Protein AF-A0A179UAH1-F1 (afdb_monomer)

Organism: Blastomyces gilchristii (strain SLH14081) (NCBI:txid559298)

Radius of gyration: 17.77 Å; Cα contacts (8 Å, |Δi|>4): 152; chains: 1; bounding box: 43×44×44 Å

Mean predicted aligned error: 11.53 Å

Secondary structure (DSSP, 8-state):
-HHHHHHTS-SSTT-SS--S--HHHHHHHHHHHHHTGGGTT-HHHHHHHHHHTT--HHHHHHHHHHHHTTSS--S---HHHHHHHH---EEEEEETTEEEEEEETTEEESPPTTTTSHHHHHHHHHHHHHHHT--

Foldseek 3Di:
DLLVLQQQPAPPPPDPPRRGDDPVLSVQLVVQCVVPVVCPPPPVSNVVSCVVSNHDVVSSQVSLVVVCVVPDDDPPDTSSVVCVVPPFPWDFDDDPNHGAWIQGPNDIPPHDVCSVPPVVVVVVNVVVVVVVVPD

pLDDT: mean 77.44, std 13.35, range [45.09, 95.12]

Solvent-accessible surface area (backbone atoms only — not comparable to full-atom values): 7800 Å² total; per-residue (Å²): 109,69,54,64,46,43,37,52,33,44,39,61,70,91,42,92,82,33,66,45,29,56,66,75,35,24,51,46,29,41,50,49,47,57,76,46,49,90,54,66,72,43,63,67,60,55,48,53,29,22,56,77,41,70,44,52,53,68,62,45,36,53,54,45,22,61,69,49,51,79,66,83,63,93,82,78,65,53,22,57,60,55,38,65,75,66,68,70,72,66,46,77,43,65,55,94,95,35,82,34,25,29,36,46,82,93,36,78,41,84,48,45,93,62,42,86,38,67,67,53,49,54,52,51,52,51,52,54,53,61,61,65,74,74,118

Structure (mmCIF, N/CA/C/O backbone):
data_AF-A0A179UAH1-F1
#
_entry.id   AF-A0A179UAH1-F1
#
loop_
_atom_site.group_PDB
_atom_site.id
_atom_site.type_symbol
_atom_site.label_atom_id
_atom_site.label_alt_id
_atom_site.label_comp_id
_atom_site.label_asym_id
_atom_site.label_entity_id
_atom_site.label_seq_id
_atom_site.pdbx_PDB_ins_code
_atom_site.Cartn_x
_atom_site.Cartn_y
_atom_site.Cartn_z
_atom_site.occupancy
_atom_site.B_iso_or_equiv
_atom_site.auth_seq_id
_atom_site.auth_comp_id
_atom_site.auth_asym_id
_atom_site.auth_atom_id
_atom_site.pdbx_PDB_model_num
ATOM 1 N N . MET A 1 1 ? 5.652 6.519 2.297 1.00 68.69 1 MET A N 1
ATOM 2 C CA . MET A 1 1 ? 5.151 7.038 3.586 1.00 68.69 1 MET A CA 1
ATOM 3 C C . MET A 1 1 ? 4.092 6.132 4.212 1.00 68.69 1 MET A C 1
ATOM 5 O O . MET A 1 1 ? 4.452 5.429 5.141 1.00 68.69 1 MET A O 1
ATOM 9 N N . PHE A 1 2 ? 2.864 6.010 3.674 1.00 74.94 2 PHE A N 1
ATOM 10 C CA . PHE A 1 2 ? 1.762 5.243 4.308 1.00 74.94 2 PHE A CA 1
ATOM 11 C C . PHE A 1 2 ? 2.106 3.839 4.810 1.00 74.94 2 PHE A C 1
ATOM 13 O O . PHE A 1 2 ? 1.745 3.493 5.929 1.00 74.94 2 PHE A O 1
ATOM 20 N N . MET A 1 3 ? 2.821 3.037 4.016 1.00 80.00 3 MET A N 1
ATOM 21 C CA . MET A 1 3 ? 3.170 1.668 4.415 1.00 80.00 3 MET A CA 1
ATOM 22 C C . MET A 1 3 ? 4.091 1.621 5.647 1.00 80.00 3 MET A C 1
ATOM 24 O O . MET A 1 3 ? 3.924 0.769 6.515 1.00 80.00 3 MET A O 1
ATOM 28 N N . LEU A 1 4 ? 5.041 2.558 5.751 1.00 78.94 4 LEU A N 1
ATOM 29 C CA . LEU A 1 4 ? 5.939 2.669 6.908 1.00 78.94 4 LEU A CA 1
ATOM 30 C C . LEU A 1 4 ? 5.189 3.179 8.139 1.00 78.94 4 LEU A C 1
ATOM 32 O O . LEU A 1 4 ? 5.428 2.701 9.248 1.00 78.94 4 LEU A O 1
ATOM 36 N N . CYS A 1 5 ? 4.254 4.107 7.935 1.00 83.44 5 CYS A N 1
ATOM 37 C CA . CYS A 1 5 ? 3.374 4.602 8.984 1.00 83.44 5 CYS A CA 1
ATOM 38 C C . CYS A 1 5 ? 2.524 3.469 9.559 1.00 83.44 5 CYS A C 1
ATOM 40 O O . CYS A 1 5 ? 2.562 3.231 10.761 1.00 83.44 5 CYS A O 1
ATOM 42 N N . ALA A 1 6 ? 1.855 2.707 8.691 1.00 85.88 6 ALA A N 1
ATOM 43 C CA . ALA A 1 6 ? 1.025 1.569 9.066 1.00 85.88 6 ALA A CA 1
ATOM 44 C C . ALA A 1 6 ? 1.782 0.532 9.909 1.00 85.88 6 ALA A C 1
ATOM 46 O O . ALA A 1 6 ? 1.235 0.023 10.878 1.00 85.88 6 ALA A O 1
ATOM 47 N N . ALA A 1 7 ? 3.052 0.246 9.604 1.00 87.12 7 ALA A N 1
ATOM 48 C CA . ALA A 1 7 ? 3.855 -0.699 10.386 1.00 87.12 7 ALA A CA 1
ATOM 49 C C . ALA A 1 7 ? 4.143 -0.233 11.830 1.00 87.12 7 ALA A C 1
ATOM 51 O O . ALA A 1 7 ? 4.361 -1.064 12.715 1.00 87.12 7 ALA A O 1
ATOM 52 N N . ASN A 1 8 ? 4.130 1.079 12.078 1.00 86.62 8 ASN A N 1
ATOM 53 C CA . ASN A 1 8 ? 4.464 1.687 13.368 1.00 86.62 8 ASN A CA 1
ATOM 54 C C . ASN A 1 8 ? 3.242 2.250 14.107 1.00 86.62 8 ASN A C 1
ATOM 56 O O . ASN A 1 8 ? 3.402 2.938 15.115 1.00 86.62 8 ASN A O 1
ATOM 60 N N . LEU A 1 9 ? 2.026 1.964 13.633 1.00 86.00 9 LEU A N 1
ATOM 61 C CA . LEU A 1 9 ? 0.822 2.317 14.374 1.00 86.00 9 LEU A CA 1
ATOM 62 C C . LEU A 1 9 ? 0.661 1.430 15.613 1.00 86.00 9 LEU A C 1
ATOM 64 O O . LEU A 1 9 ? 1.001 0.238 15.563 1.00 86.00 9 LEU A O 1
ATOM 68 N N . PRO A 1 10 ? 0.120 1.987 16.710 1.00 83.31 10 PRO A N 1
ATOM 69 C CA . PRO A 1 10 ? -0.220 1.203 17.879 1.00 83.31 10 PRO A CA 1
ATOM 70 C C . PRO A 1 10 ? -1.322 0.193 17.562 1.00 83.31 10 PRO A C 1
ATOM 72 O O . PRO A 1 10 ? -2.256 0.485 16.813 1.00 83.31 10 PRO A O 1
ATOM 75 N N . PHE A 1 11 ? -1.209 -1.001 18.140 1.00 79.69 11 PHE A N 1
ATOM 76 C CA . PHE A 1 11 ? -2.137 -2.095 17.873 1.00 79.69 11 PHE A CA 1
ATOM 77 C C . PHE A 1 11 ? -2.501 -2.869 19.150 1.00 79.69 11 PHE A C 1
ATOM 79 O O . PHE A 1 11 ? -1.596 -3.266 19.870 1.00 79.69 11 PHE A O 1
ATOM 86 N N . PRO A 1 12 ? -3.783 -3.157 19.446 1.00 78.50 12 PRO A N 1
ATOM 87 C CA . PRO A 1 12 ? -4.987 -2.720 18.731 1.00 78.50 12 PRO A CA 1
ATOM 88 C C . PRO A 1 12 ? -5.181 -1.190 18.778 1.00 78.50 12 PRO A C 1
ATOM 90 O O . PRO A 1 12 ? -4.545 -0.532 19.603 1.00 78.50 12 PRO A O 1
ATOM 93 N N . PRO A 1 13 ? -6.037 -0.608 17.915 1.00 76.62 13 PRO A N 1
ATOM 94 C CA . PRO A 1 13 ? -6.341 0.824 17.943 1.00 76.62 13 PRO A CA 1
ATOM 95 C C . PRO A 1 13 ? -6.671 1.315 19.362 1.00 76.62 13 PRO A C 1
ATOM 97 O O . PRO A 1 13 ? -7.486 0.715 20.062 1.00 76.62 13 PRO A O 1
ATOM 100 N N . GLY A 1 14 ? -5.997 2.377 19.814 1.00 68.31 14 GLY A N 1
ATOM 101 C CA . GLY A 1 14 ? -6.127 2.910 21.178 1.00 68.31 14 GLY A CA 1
ATOM 102 C C . GLY A 1 14 ? -5.246 2.241 22.245 1.00 68.31 14 GLY A C 1
ATOM 103 O O . GLY A 1 14 ? -5.283 2.653 23.407 1.00 68.31 14 GLY A O 1
ATOM 104 N N . ALA A 1 15 ? -4.430 1.243 21.890 1.00 72.12 15 ALA A N 1
ATOM 105 C CA . ALA A 1 15 ? -3.451 0.664 22.806 1.00 72.12 15 ALA A CA 1
ATOM 106 C C . ALA A 1 15 ? -2.290 1.636 23.082 1.00 72.12 15 ALA A C 1
ATOM 108 O O . ALA A 1 15 ? -1.704 2.204 22.167 1.00 72.12 15 ALA A O 1
ATOM 109 N N . GLN A 1 16 ? -1.922 1.777 24.357 1.00 63.72 16 GLN A N 1
ATOM 110 C CA . GLN A 1 16 ? -0.823 2.647 24.808 1.00 63.72 16 GLN A CA 1
ATOM 111 C C . GLN A 1 16 ? 0.526 1.911 24.934 1.00 63.72 16 GLN A C 1
ATOM 113 O O . GLN A 1 16 ? 1.554 2.536 25.172 1.00 63.72 16 GLN A O 1
ATOM 118 N N . THR A 1 17 ? 0.525 0.575 24.852 1.00 55.19 17 THR A N 1
ATOM 119 C CA . THR A 1 17 ? 1.675 -0.275 25.224 1.00 55.19 17 THR A CA 1
ATOM 120 C C . THR A 1 17 ? 2.245 -1.100 24.072 1.00 55.19 17 THR A C 1
ATOM 122 O O . THR A 1 17 ? 3.387 -1.550 24.150 1.00 55.19 17 THR A O 1
ATOM 125 N N . GLN A 1 18 ? 1.478 -1.304 22.999 1.00 60.59 18 GLN A N 1
ATOM 126 C CA . GLN A 1 18 ? 1.930 -1.985 21.789 1.00 60.59 18 GLN A CA 1
ATOM 127 C C . GLN A 1 18 ? 2.143 -0.946 20.696 1.00 60.59 18 GLN A C 1
ATOM 129 O O . GLN A 1 18 ? 1.187 -0.441 20.121 1.00 60.59 18 GLN A O 1
ATOM 134 N N . ASN A 1 19 ? 3.408 -0.646 20.412 1.00 69.25 19 ASN A N 1
ATOM 135 C CA . ASN A 1 19 ? 3.797 0.445 19.513 1.00 69.25 19 ASN A CA 1
ATOM 136 C C . ASN A 1 19 ? 3.953 0.009 18.049 1.00 69.25 19 ASN A C 1
ATOM 138 O O . ASN A 1 19 ? 4.501 0.763 17.249 1.00 69.25 19 ASN A O 1
ATOM 142 N N . LYS A 1 20 ? 3.580 -1.231 17.702 1.00 82.31 20 LYS A N 1
ATOM 143 C CA . LYS A 1 20 ? 3.761 -1.758 16.347 1.00 82.31 20 LYS A CA 1
ATOM 144 C C . LYS A 1 20 ? 2.592 -2.611 15.907 1.00 82.31 20 LYS A C 1
ATOM 146 O O . LYS A 1 20 ? 2.130 -3.491 16.630 1.00 82.31 20 LYS A O 1
ATOM 151 N N . THR A 1 21 ? 2.198 -2.387 14.665 1.00 88.06 21 THR A N 1
ATOM 152 C CA . THR A 1 21 ? 1.156 -3.149 13.997 1.00 88.06 21 THR A CA 1
ATOM 153 C C . THR A 1 21 ? 1.709 -4.505 13.552 1.00 88.06 21 THR A C 1
ATOM 155 O O . THR A 1 21 ? 2.816 -4.562 13.005 1.00 88.06 21 THR A O 1
ATOM 158 N N . PRO A 1 22 ? 0.965 -5.611 13.749 1.00 90.56 22 PRO A N 1
ATOM 159 C CA . PRO A 1 22 ? 1.363 -6.922 13.255 1.00 90.56 22 PRO A CA 1
ATOM 160 C C . PRO A 1 22 ? 1.661 -6.904 11.753 1.00 90.56 22 PRO A C 1
ATOM 162 O O . PRO A 1 22 ? 0.907 -6.318 10.977 1.00 90.56 22 PRO A O 1
ATOM 165 N N . ILE A 1 23 ? 2.713 -7.619 11.338 1.00 89.06 23 ILE A N 1
ATOM 166 C CA . ILE A 1 23 ? 3.166 -7.677 9.935 1.00 89.06 23 ILE A CA 1
ATOM 167 C C . ILE A 1 23 ? 2.020 -8.042 8.989 1.00 89.06 23 ILE A C 1
ATOM 169 O O . ILE A 1 23 ? 1.884 -7.446 7.929 1.00 89.06 23 ILE A O 1
ATOM 173 N N . VAL A 1 24 ? 1.163 -8.986 9.383 1.00 91.06 24 VAL A N 1
ATOM 174 C CA . VAL A 1 24 ? 0.027 -9.425 8.558 1.00 91.06 24 VAL A CA 1
ATOM 175 C C . VAL A 1 24 ? -0.944 -8.285 8.224 1.00 91.06 24 VAL A C 1
ATOM 177 O O . VAL A 1 24 ? -1.497 -8.270 7.130 1.00 91.06 24 VAL A O 1
ATOM 180 N N . ARG A 1 25 ? -1.117 -7.309 9.124 1.00 91.88 25 ARG A N 1
ATOM 181 C CA . ARG A 1 25 ? -2.020 -6.164 8.928 1.00 91.88 25 ARG A CA 1
ATOM 182 C C . ARG A 1 25 ? -1.346 -5.052 8.136 1.00 91.88 25 ARG A C 1
ATOM 184 O O . ARG A 1 25 ? -1.913 -4.566 7.166 1.00 91.88 25 ARG A O 1
ATOM 191 N N . SER A 1 26 ? -0.112 -4.696 8.491 1.00 91.19 26 SER A N 1
ATOM 192 C CA . SER A 1 26 ? 0.630 -3.647 7.780 1.00 91.19 26 SER A CA 1
ATOM 193 C C . SER A 1 26 ? 0.991 -4.049 6.345 1.00 91.19 26 SER A C 1
ATOM 195 O O . SER A 1 26 ? 0.892 -3.223 5.438 1.00 91.19 26 SER A O 1
ATOM 197 N N . LEU A 1 27 ? 1.340 -5.319 6.109 1.00 92.62 27 LEU A N 1
ATOM 198 C CA . LEU A 1 27 ? 1.581 -5.851 4.765 1.00 92.62 27 LEU A CA 1
ATOM 199 C C . LEU A 1 27 ? 0.280 -6.015 3.972 1.00 92.62 27 LEU A C 1
ATOM 201 O O . LEU A 1 27 ? 0.258 -5.747 2.774 1.00 92.62 27 LEU A O 1
ATOM 205 N N . GLY A 1 28 ? -0.804 -6.427 4.630 1.00 94.38 28 GLY A N 1
ATOM 206 C CA . GLY A 1 28 ? -2.125 -6.483 4.013 1.00 94.38 28 GLY A CA 1
ATOM 207 C C . GLY A 1 28 ? -2.570 -5.115 3.494 1.00 94.38 28 GLY A C 1
ATOM 208 O O . GLY A 1 28 ? -2.865 -4.967 2.310 1.00 94.38 28 GLY A O 1
ATOM 209 N N . PHE A 1 29 ? -2.470 -4.090 4.341 1.00 94.62 29 PHE A N 1
ATOM 210 C CA . PHE A 1 29 ? -2.729 -2.700 3.972 1.00 94.62 29 PHE A CA 1
ATOM 211 C C . PHE A 1 29 ? -1.865 -2.230 2.795 1.00 94.62 29 PHE A C 1
ATOM 213 O O . PHE A 1 29 ? -2.373 -1.654 1.833 1.00 94.62 29 PHE A O 1
ATOM 220 N N . ALA A 1 30 ? -0.559 -2.513 2.841 1.00 92.50 30 ALA A N 1
ATOM 221 C CA . ALA A 1 30 ? 0.356 -2.213 1.746 1.00 92.50 30 ALA A CA 1
ATOM 222 C C . ALA A 1 30 ? -0.099 -2.855 0.427 1.00 92.50 30 ALA A C 1
ATOM 224 O O . ALA A 1 30 ? -0.163 -2.180 -0.600 1.00 92.50 30 ALA A O 1
ATOM 225 N N . ASN A 1 31 ? -0.459 -4.137 0.458 1.00 92.88 31 ASN A N 1
ATOM 226 C CA . ASN A 1 31 ? -0.911 -4.865 -0.722 1.00 92.88 31 ASN A CA 1
ATOM 227 C C . ASN A 1 31 ? -2.251 -4.340 -1.257 1.00 92.88 31 ASN A C 1
ATOM 229 O O . ASN A 1 31 ? -2.399 -4.225 -2.472 1.00 92.88 31 ASN A O 1
ATOM 233 N N . CYS A 1 32 ? -3.187 -3.962 -0.383 1.00 95.12 32 CYS A N 1
ATOM 234 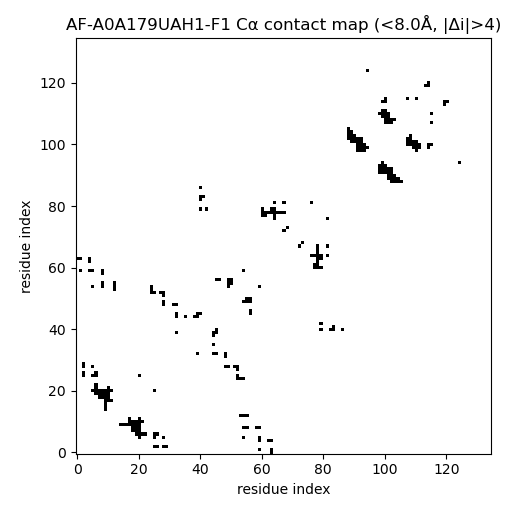C CA . CYS A 1 32 ? -4.452 -3.337 -0.778 1.00 95.12 32 CYS A CA 1
ATOM 235 C C . CYS A 1 32 ? -4.225 -2.023 -1.536 1.00 95.12 32 CYS A C 1
ATOM 237 O O . CYS A 1 32 ? -4.730 -1.844 -2.647 1.00 95.12 32 CYS A O 1
ATOM 239 N N . LEU A 1 33 ? -3.373 -1.139 -1.002 1.00 91.31 33 LEU A N 1
ATOM 240 C CA . LEU A 1 33 ? -3.009 0.104 -1.685 1.00 91.31 33 LEU A CA 1
ATOM 241 C C . LEU A 1 33 ? -2.355 -0.167 -3.045 1.00 91.31 33 LEU A C 1
ATOM 243 O O . LEU A 1 33 ? -2.683 0.481 -4.040 1.00 91.31 33 LEU A O 1
ATOM 247 N N . LEU A 1 34 ? -1.433 -1.131 -3.102 1.00 88.31 34 LEU A N 1
ATOM 248 C CA . LEU A 1 34 ? -0.720 -1.487 -4.328 1.00 88.31 34 LEU A CA 1
ATOM 249 C C . LEU A 1 34 ? -1.645 -2.074 -5.402 1.00 88.31 34 LEU A C 1
ATOM 251 O O . LEU A 1 34 ? -1.416 -1.822 -6.586 1.00 88.31 34 LEU A O 1
ATOM 255 N N . ALA A 1 35 ? -2.709 -2.785 -5.017 1.00 91.25 35 ALA A N 1
ATOM 256 C CA . ALA A 1 35 ? -3.704 -3.306 -5.954 1.00 91.25 35 ALA A CA 1
ATOM 257 C C . ALA A 1 35 ? -4.429 -2.189 -6.729 1.00 91.25 35 ALA A C 1
ATOM 259 O O . ALA A 1 35 ? -4.809 -2.386 -7.881 1.00 91.25 35 ALA A O 1
ATOM 260 N N . SER A 1 36 ? -4.562 -1.002 -6.128 1.00 89.56 36 SER A N 1
ATOM 261 C CA . SER A 1 36 ? -5.132 0.200 -6.752 1.00 89.56 36 SER A CA 1
ATOM 262 C C . SER A 1 36 ? -4.126 1.354 -6.796 1.00 89.56 36 SER A C 1
ATOM 264 O O . SER A 1 36 ? -4.478 2.512 -6.577 1.00 89.56 36 SER A O 1
ATOM 266 N N . TYR A 1 37 ? -2.857 1.061 -7.102 1.00 83.50 37 TYR A N 1
ATOM 267 C CA . TYR A 1 37 ? -1.759 2.038 -7.059 1.00 83.50 37 TYR A CA 1
ATOM 268 C C . TYR A 1 37 ? -2.048 3.344 -7.820 1.00 83.50 37 TYR A C 1
ATOM 270 O O . TYR A 1 37 ? -1.645 4.427 -7.395 1.00 83.50 37 TYR A O 1
ATOM 278 N N . ASN A 1 38 ? -2.777 3.263 -8.938 1.00 82.62 38 ASN A N 1
ATOM 279 C CA . ASN A 1 38 ? -3.138 4.419 -9.758 1.00 82.62 38 ASN A CA 1
ATOM 280 C C . ASN A 1 38 ? -4.100 5.397 -9.069 1.00 82.62 38 ASN A C 1
ATOM 282 O O . ASN A 1 38 ? -4.199 6.535 -9.527 1.00 82.62 38 ASN A O 1
ATOM 286 N N . LYS A 1 39 ? -4.765 4.967 -7.998 1.00 84.31 39 LYS A N 1
ATOM 287 C CA . LYS A 1 39 ? -5.665 5.773 -7.178 1.00 84.31 39 LYS A CA 1
ATOM 288 C C . LYS A 1 39 ? -4.981 6.353 -5.944 1.00 84.31 39 LYS A C 1
ATOM 290 O O . LYS A 1 39 ? -5.547 7.206 -5.291 1.00 84.31 39 LYS A O 1
ATOM 295 N N . ILE A 1 40 ? -3.750 5.967 -5.603 1.00 84.06 40 ILE A N 1
ATOM 296 C CA . ILE A 1 40 ? -3.026 6.609 -4.490 1.00 84.06 40 ILE A CA 1
ATOM 297 C C . ILE A 1 40 ? -2.688 8.065 -4.883 1.00 84.06 40 ILE A C 1
ATOM 299 O O . ILE A 1 40 ? -2.115 8.241 -5.969 1.00 84.06 40 ILE A O 1
ATOM 303 N N . PRO A 1 41 ? -2.953 9.089 -4.038 1.00 79.50 41 PRO A N 1
ATOM 304 C CA . PRO A 1 41 ? -3.367 9.030 -2.629 1.00 79.50 41 PRO A CA 1
ATOM 305 C C . PRO A 1 41 ? -4.841 9.430 -2.381 1.00 79.50 41 PRO A C 1
ATOM 307 O O . PRO A 1 41 ? -5.124 10.199 -1.465 1.00 79.50 41 PRO A O 1
ATOM 310 N N . GLU A 1 42 ? -5.787 8.945 -3.188 1.00 87.62 42 GLU A N 1
ATOM 311 C CA . GLU A 1 42 ? -7.226 9.125 -2.955 1.00 87.62 42 GLU A CA 1
ATOM 312 C C . GLU A 1 42 ? -7.592 8.683 -1.535 1.00 87.62 42 GLU A C 1
ATOM 314 O O . GLU A 1 42 ? -7.264 7.579 -1.093 1.00 87.62 42 GLU A O 1
ATOM 319 N N . ARG A 1 43 ? -8.283 9.571 -0.818 1.00 87.62 43 ARG A N 1
ATOM 320 C CA . ARG A 1 43 ? -8.649 9.371 0.584 1.00 87.62 43 ARG A CA 1
ATOM 321 C C . ARG A 1 43 ? -9.485 8.110 0.788 1.00 87.62 43 ARG A C 1
ATOM 323 O O . ARG A 1 43 ? -9.185 7.344 1.695 1.00 87.62 43 ARG A O 1
ATOM 330 N N . GLU A 1 44 ? -10.478 7.903 -0.073 1.00 91.19 44 GLU A N 1
ATOM 331 C CA . GLU A 1 44 ? -11.393 6.756 -0.033 1.00 91.19 44 GLU A CA 1
ATOM 332 C C . GLU A 1 44 ? -10.622 5.430 -0.085 1.00 91.19 44 GLU A C 1
ATOM 334 O O . GLU A 1 44 ? -10.820 4.576 0.770 1.00 91.19 44 GLU A O 1
ATOM 339 N N . LEU A 1 45 ? -9.642 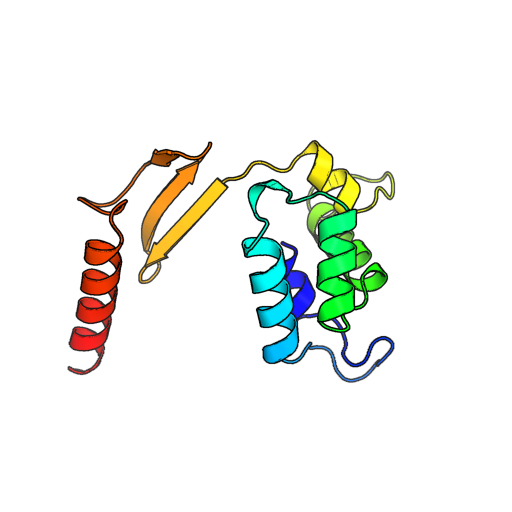5.300 -0.992 1.00 92.12 45 LEU A N 1
ATOM 340 C CA . LEU A 1 45 ? -8.792 4.106 -1.070 1.00 92.12 45 LEU A CA 1
ATOM 341 C C . LEU A 1 45 ? -8.021 3.858 0.237 1.00 92.12 45 LEU A C 1
ATOM 343 O O . LEU A 1 45 ? -7.884 2.719 0.680 1.00 92.12 45 LEU A O 1
ATOM 347 N N . ILE A 1 46 ? -7.463 4.913 0.831 1.00 90.88 46 ILE A N 1
ATOM 348 C CA . ILE A 1 46 ? -6.647 4.792 2.043 1.00 90.88 46 ILE A CA 1
ATOM 349 C C . ILE A 1 46 ? -7.526 4.439 3.246 1.00 90.88 46 ILE A C 1
ATOM 351 O O . ILE A 1 46 ? -7.112 3.614 4.061 1.00 90.88 46 ILE A O 1
ATOM 355 N N . GLU A 1 47 ? -8.719 5.025 3.357 1.00 92.25 47 GLU A N 1
ATOM 356 C CA . GLU A 1 47 ? -9.705 4.691 4.390 1.00 92.25 47 GLU A CA 1
ATOM 357 C C . GLU A 1 47 ? -10.172 3.235 4.256 1.00 92.25 47 GLU A C 1
ATOM 359 O O . GLU A 1 47 ? -10.056 2.485 5.225 1.00 92.25 47 GLU A O 1
ATOM 364 N N . ASP A 1 48 ? -10.582 2.804 3.060 1.00 95.00 48 ASP A N 1
ATOM 365 C CA . ASP A 1 48 ? -11.045 1.436 2.795 1.00 95.00 48 ASP A CA 1
ATOM 366 C C . ASP A 1 48 ? -9.967 0.392 3.117 1.00 95.00 48 ASP A C 1
ATOM 368 O O . ASP A 1 48 ? -10.212 -0.544 3.880 1.00 95.00 48 ASP A O 1
ATOM 372 N N . CYS A 1 49 ? -8.740 0.585 2.618 1.00 94.94 49 CYS A N 1
ATOM 373 C CA . CYS A 1 49 ? -7.631 -0.322 2.919 1.00 94.94 49 CYS A CA 1
ATOM 374 C C . CYS A 1 49 ? -7.263 -0.308 4.411 1.00 94.94 49 CYS A C 1
ATOM 376 O O . CYS A 1 49 ? -6.832 -1.327 4.950 1.00 94.94 49 CYS A O 1
ATOM 378 N N . SER A 1 50 ? -7.389 0.832 5.098 1.00 93.06 50 SER A N 1
ATOM 379 C CA . SER A 1 50 ? -7.127 0.900 6.543 1.00 93.06 50 SER A CA 1
ATOM 380 C C . SER A 1 50 ? -8.168 0.097 7.317 1.00 93.06 50 SER A C 1
ATOM 382 O O . SER A 1 50 ? -7.802 -0.686 8.191 1.00 93.06 50 SER A O 1
ATOM 384 N N . LEU A 1 51 ? -9.448 0.243 6.964 1.00 94.19 51 LEU A N 1
ATOM 385 C CA . LEU A 1 51 ? -10.556 -0.492 7.570 1.00 94.19 51 LEU A CA 1
ATOM 386 C C . LEU A 1 51 ? -10.431 -2.003 7.351 1.00 94.19 51 LEU A C 1
ATOM 388 O O . LEU A 1 51 ? -10.605 -2.761 8.300 1.00 94.19 51 LEU A O 1
ATOM 392 N N . GLU A 1 52 ? -10.074 -2.443 6.141 1.00 95.06 52 GLU A N 1
ATOM 393 C CA . GLU A 1 52 ? -9.905 -3.867 5.810 1.00 95.06 52 GLU A CA 1
ATOM 394 C C . GLU A 1 52 ? -8.881 -4.571 6.718 1.00 95.06 52 GLU A C 1
ATOM 396 O O . GLU A 1 52 ? -9.058 -5.734 7.083 1.00 95.06 52 GLU A O 1
ATOM 401 N N . PHE A 1 53 ? -7.829 -3.856 7.126 1.00 93.62 53 PHE A N 1
ATOM 402 C CA . PHE A 1 53 ? -6.750 -4.391 7.960 1.00 93.62 53 PHE A CA 1
ATOM 403 C C . PHE A 1 53 ? -6.752 -3.847 9.393 1.00 93.62 53 PHE A C 1
ATOM 405 O O . PHE A 1 53 ? -5.741 -3.979 10.092 1.00 93.62 53 PHE A O 1
ATOM 412 N N . ASP A 1 54 ? -7.887 -3.294 9.849 1.00 91.56 54 ASP A N 1
ATOM 413 C CA . ASP A 1 54 ? -8.106 -2.749 11.199 1.00 91.56 54 ASP A CA 1
ATOM 414 C C . ASP A 1 54 ? -7.006 -1.756 11.638 1.00 91.56 54 ASP A C 1
ATOM 416 O O . ASP A 1 54 ? -6.501 -1.791 12.770 1.00 91.56 54 ASP A O 1
ATOM 420 N N . LEU A 1 55 ? -6.580 -0.894 10.720 1.00 90.56 55 LEU A N 1
ATOM 421 C CA . LEU A 1 55 ? -5.670 0.204 11.007 1.00 90.56 55 LEU A CA 1
ATOM 422 C C . LEU A 1 55 ? -6.466 1.449 11.389 1.00 90.56 55 LEU A C 1
ATOM 424 O O . LEU A 1 55 ? -7.469 1.790 10.764 1.00 90.56 55 LEU A O 1
ATOM 428 N N . ASP A 1 56 ? -5.984 2.167 12.401 1.00 89.88 56 ASP A N 1
ATOM 429 C CA . ASP A 1 56 ? -6.555 3.454 12.782 1.00 89.88 56 ASP A CA 1
ATOM 430 C C . ASP A 1 56 ? -6.169 4.513 11.743 1.00 89.88 56 ASP A C 1
ATOM 432 O O . ASP A 1 56 ? -5.047 5.027 11.729 1.00 89.88 56 ASP A O 1
ATOM 436 N N . PHE A 1 57 ? -7.113 4.836 10.860 1.00 88.44 57 PHE A N 1
ATOM 437 C CA . PHE A 1 57 ? -6.934 5.852 9.830 1.00 88.44 57 PHE A CA 1
ATOM 438 C C . PHE A 1 57 ? -6.635 7.244 10.411 1.00 88.44 57 PHE A C 1
ATOM 440 O O . PHE A 1 57 ? -5.855 8.004 9.835 1.00 88.44 57 PHE A O 1
ATOM 447 N N . GLY A 1 58 ? -7.209 7.586 11.568 1.00 85.31 58 GLY A N 1
ATOM 448 C CA . GLY A 1 58 ? -6.937 8.852 12.244 1.00 85.31 58 GLY A CA 1
ATOM 449 C C . GLY A 1 58 ? -5.485 8.927 12.709 1.00 85.31 58 GLY A C 1
ATOM 450 O O . GLY A 1 58 ? -4.786 9.898 12.413 1.00 85.31 58 GLY A O 1
ATOM 451 N N . ALA A 1 59 ? -5.001 7.870 13.363 1.00 85.38 59 ALA A N 1
ATOM 452 C CA . ALA A 1 59 ? -3.605 7.756 13.775 1.00 85.38 59 ALA A CA 1
ATOM 453 C C . ALA A 1 59 ? -2.650 7.722 12.570 1.00 85.38 59 ALA A C 1
ATOM 455 O O . ALA A 1 59 ? -1.596 8.361 12.606 1.00 85.38 59 ALA A O 1
ATOM 456 N N . LEU A 1 60 ? -3.037 7.044 11.483 1.00 85.50 60 LEU A N 1
ATOM 457 C CA . LEU A 1 60 ? -2.297 7.029 10.222 1.00 85.50 60 LEU A CA 1
ATOM 458 C C . LEU A 1 60 ? -2.158 8.442 9.650 1.00 85.50 60 LEU A C 1
ATOM 460 O O . LEU A 1 60 ? -1.049 8.867 9.338 1.00 85.50 60 LEU A O 1
ATOM 464 N N . ASN A 1 61 ? -3.262 9.181 9.548 1.00 82.31 61 ASN A N 1
ATOM 465 C CA . ASN A 1 61 ? -3.280 10.538 9.016 1.00 82.31 61 ASN A CA 1
ATOM 466 C C . ASN A 1 61 ? -2.420 11.499 9.853 1.00 82.31 61 ASN A C 1
ATOM 468 O O . ASN A 1 61 ? -1.644 12.268 9.293 1.00 82.31 61 ASN A O 1
ATOM 472 N N . VAL A 1 62 ? -2.496 11.412 11.185 1.00 80.94 62 VAL A N 1
ATOM 473 C CA . VAL A 1 62 ? -1.666 12.223 12.094 1.00 80.94 62 VAL A CA 1
ATOM 474 C C . VAL A 1 62 ? -0.186 11.879 11.958 1.00 80.94 62 VAL A C 1
ATOM 476 O O . VAL A 1 62 ? 0.661 12.768 11.925 1.00 80.94 62 VAL A O 1
ATOM 479 N N . TYR A 1 63 ? 0.152 10.594 11.890 1.00 78.06 63 TYR A N 1
ATOM 480 C CA . TYR A 1 63 ? 1.543 10.174 11.771 1.00 78.06 63 TYR A CA 1
ATOM 481 C C . TYR A 1 63 ? 2.137 10.570 10.412 1.00 78.06 63 TYR A C 1
ATOM 483 O O . TYR A 1 63 ? 3.298 10.957 10.334 1.00 78.06 63 TYR A O 1
ATOM 491 N N . VAL A 1 64 ? 1.327 10.537 9.352 1.00 75.56 64 VAL A N 1
ATOM 492 C CA . VAL A 1 64 ? 1.705 11.050 8.033 1.00 75.56 64 VAL A CA 1
ATOM 493 C C . VAL A 1 64 ? 1.899 12.569 8.060 1.00 75.56 64 VAL A C 1
ATOM 495 O O . VAL A 1 64 ? 2.890 13.011 7.498 1.00 75.56 64 VAL A O 1
ATOM 498 N N . SER A 1 65 ? 1.039 13.349 8.737 1.00 69.69 65 SER A N 1
ATOM 499 C CA . SER A 1 65 ? 1.251 14.801 8.935 1.00 69.69 65 SER A CA 1
ATOM 500 C C . SER A 1 65 ? 2.622 15.078 9.545 1.00 69.69 65 SER A C 1
ATOM 502 O O . SER A 1 65 ? 3.418 15.793 8.957 1.00 69.69 65 SER A O 1
ATOM 504 N N . ARG A 1 66 ? 2.955 14.401 10.653 1.00 65.25 66 ARG A N 1
ATOM 505 C CA . ARG A 1 66 ? 4.225 14.613 11.368 1.00 65.25 66 ARG A CA 1
ATOM 506 C C . ARG A 1 66 ? 5.473 14.311 10.540 1.00 65.25 66 ARG A C 1
ATOM 508 O O . ARG A 1 66 ? 6.515 14.877 10.824 1.00 65.25 66 ARG A O 1
ATOM 515 N N . GLN A 1 67 ? 5.388 13.396 9.572 1.00 59.06 67 GLN A N 1
ATOM 516 C CA . GLN A 1 67 ? 6.505 13.125 8.659 1.00 59.06 67 GLN A CA 1
ATOM 517 C C . GLN A 1 67 ? 6.655 14.186 7.567 1.00 59.06 67 GLN A C 1
ATOM 519 O O . GLN A 1 67 ? 7.728 14.286 6.988 1.00 59.06 67 GLN A O 1
ATOM 524 N N . VAL A 1 68 ? 5.595 14.937 7.255 1.00 56.03 68 VAL A N 1
ATOM 525 C CA . VAL A 1 68 ? 5.660 16.064 6.313 1.00 56.03 68 VAL A CA 1
ATOM 526 C C . VAL A 1 68 ? 6.117 17.334 7.031 1.00 56.03 68 VAL A C 1
ATOM 528 O O . VAL A 1 68 ? 6.904 18.083 6.473 1.00 56.03 68 VAL A O 1
ATOM 531 N N . ASP A 1 69 ? 5.703 17.529 8.286 1.00 52.81 69 ASP A N 1
ATOM 532 C CA . ASP A 1 69 ? 6.017 18.720 9.089 1.00 52.81 69 ASP A CA 1
ATOM 533 C C . ASP A 1 69 ? 7.509 18.838 9.492 1.00 52.81 69 ASP A C 1
ATOM 535 O O . ASP A 1 69 ? 7.913 19.856 10.055 1.00 52.81 69 ASP A O 1
ATOM 539 N N . GLU A 1 70 ? 8.349 17.826 9.223 1.00 50.34 70 GLU A N 1
ATOM 540 C CA . GLU A 1 70 ? 9.816 17.969 9.319 1.00 50.34 70 GLU A CA 1
ATOM 541 C C . GLU A 1 70 ? 10.384 18.873 8.200 1.00 50.34 70 GLU A C 1
ATOM 543 O O . GLU A 1 70 ? 11.473 19.421 8.369 1.00 50.34 70 GLU A O 1
ATOM 548 N N . ASP A 1 71 ? 9.612 19.114 7.132 1.00 47.50 71 ASP A N 1
ATOM 549 C CA . ASP A 1 71 ? 9.867 20.092 6.070 1.00 47.50 71 ASP A CA 1
ATOM 550 C C . ASP A 1 71 ? 8.786 21.212 6.090 1.00 47.50 71 ASP A C 1
ATOM 552 O O . ASP A 1 71 ? 7.940 21.307 5.208 1.00 47.50 71 ASP A O 1
ATOM 556 N N . ASP A 1 72 ? 8.821 22.073 7.115 1.00 45.53 72 ASP A N 1
ATOM 557 C CA . ASP A 1 72 ? 8.371 23.486 7.083 1.00 45.53 72 ASP A CA 1
ATOM 558 C C . ASP A 1 72 ? 6.918 23.797 6.601 1.00 45.53 72 ASP A C 1
ATOM 560 O O . ASP A 1 72 ? 6.725 24.549 5.642 1.00 45.53 72 ASP A O 1
ATOM 564 N N . ASP A 1 73 ? 5.865 23.316 7.291 1.00 46.78 73 ASP A N 1
ATOM 565 C CA . ASP A 1 73 ? 4.495 23.858 7.107 1.00 46.78 73 ASP A CA 1
ATOM 566 C C . ASP A 1 73 ? 3.706 24.034 8.438 1.00 46.78 73 ASP A C 1
ATOM 568 O O . ASP A 1 73 ? 3.354 23.053 9.096 1.00 46.78 73 ASP A O 1
ATOM 572 N N . PRO A 1 74 ? 3.424 25.275 8.894 1.00 48.62 74 PRO A N 1
ATOM 573 C CA . PRO A 1 74 ? 2.792 25.559 10.191 1.00 48.62 74 PRO A CA 1
ATOM 574 C C . PRO A 1 74 ? 1.248 25.498 10.222 1.00 48.62 74 PRO A C 1
ATOM 576 O O . PRO A 1 74 ? 0.666 25.714 11.288 1.00 48.62 74 PRO A O 1
ATOM 579 N N . ASP A 1 75 ? 0.560 25.210 9.110 1.00 53.25 75 ASP A N 1
ATOM 580 C CA . ASP A 1 75 ? -0.901 25.411 8.990 1.00 53.25 75 ASP A CA 1
ATOM 581 C C . ASP A 1 75 ? -1.793 24.232 9.449 1.00 53.25 75 ASP A C 1
ATOM 583 O O . ASP A 1 75 ? -3.018 24.268 9.302 1.00 53.25 75 ASP A O 1
ATOM 587 N N . GLY A 1 76 ? -1.230 23.181 10.058 1.00 54.19 76 GLY A N 1
ATOM 588 C CA . GLY A 1 76 ? -2.024 22.073 10.622 1.00 54.19 76 GLY A CA 1
ATOM 589 C C . GLY A 1 76 ? -2.806 21.274 9.570 1.00 54.19 76 GLY A C 1
ATOM 590 O O . GLY A 1 76 ? -3.837 20.660 9.868 1.00 54.19 76 GLY A O 1
ATOM 591 N N . VAL A 1 77 ? -2.331 21.295 8.325 1.00 57.72 77 VAL A N 1
ATOM 592 C CA . VAL A 1 77 ? -2.931 20.588 7.197 1.00 57.72 77 VAL A CA 1
ATOM 593 C C . VAL A 1 77 ? -2.770 19.074 7.401 1.00 57.72 77 VAL A C 1
ATOM 595 O O . VAL A 1 77 ? -1.732 18.566 7.820 1.00 57.72 77 VAL A O 1
ATOM 598 N N . SER A 1 78 ? -3.830 18.311 7.127 1.00 65.88 78 SER A N 1
ATOM 599 C CA . SER A 1 78 ? -3.786 16.844 7.196 1.00 65.88 78 SER A CA 1
ATOM 600 C C . SER A 1 78 ? -2.709 16.292 6.251 1.00 65.88 78 SER A C 1
ATOM 602 O O . SER A 1 78 ? -2.624 16.699 5.095 1.00 65.88 78 SER A O 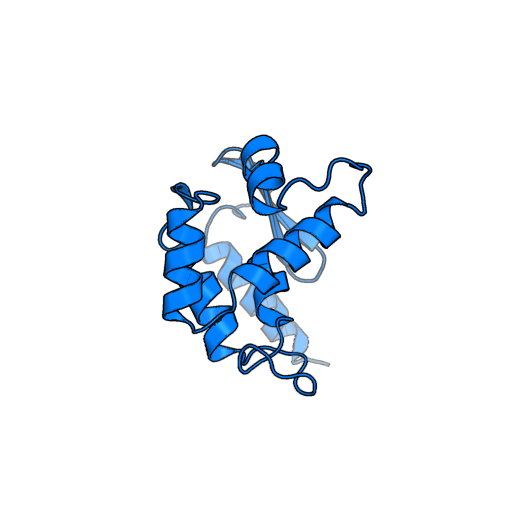1
ATOM 604 N N . GLY A 1 79 ? -1.920 15.319 6.712 1.00 65.50 79 GLY A N 1
ATOM 605 C CA . GLY A 1 79 ? -0.805 14.747 5.958 1.00 65.50 79 GLY A CA 1
ATOM 606 C C . GLY A 1 79 ? -1.263 14.078 4.667 1.00 65.50 79 GLY A C 1
ATOM 607 O O . GLY A 1 79 ? -0.548 14.079 3.671 1.00 65.50 79 GLY A O 1
ATOM 608 N N . LEU A 1 80 ? -2.502 13.581 4.640 1.00 69.56 80 LEU A N 1
ATOM 609 C CA . LEU A 1 80 ? -3.172 13.138 3.418 1.00 69.56 80 LEU A CA 1
ATOM 610 C C . LEU A 1 80 ? -3.385 14.277 2.417 1.00 69.56 80 LEU A C 1
ATOM 612 O O . LEU A 1 80 ? -3.111 14.098 1.234 1.00 69.56 80 LEU A O 1
ATOM 616 N N . ALA A 1 81 ? -3.853 15.438 2.877 1.00 66.00 81 ALA A N 1
ATOM 617 C CA . ALA A 1 81 ? -4.077 16.600 2.021 1.00 66.00 81 ALA A CA 1
ATOM 618 C C . ALA A 1 81 ? -2.751 17.140 1.453 1.00 66.00 81 ALA A C 1
ATOM 620 O O . ALA A 1 81 ? -2.660 17.398 0.253 1.00 66.00 81 ALA A O 1
ATOM 621 N N . LEU A 1 82 ? -1.695 17.195 2.269 1.00 62.91 82 LEU A N 1
ATOM 622 C CA . LEU A 1 82 ? -0.343 17.555 1.821 1.00 62.91 82 LEU A CA 1
ATOM 623 C C . LEU A 1 82 ? 0.221 16.568 0.790 1.00 62.91 82 LEU A C 1
ATOM 625 O O . LEU A 1 82 ? 0.888 16.957 -0.169 1.00 62.91 82 LEU A O 1
ATOM 629 N N . LEU A 1 83 ? -0.075 15.278 0.942 1.00 64.94 83 LEU A N 1
ATOM 630 C CA . LEU A 1 83 ? 0.300 14.290 -0.061 1.00 64.94 83 LEU A CA 1
ATOM 631 C C . LEU A 1 83 ? -0.523 14.452 -1.338 1.00 64.94 83 LEU A C 1
ATOM 633 O O . LEU A 1 83 ? 0.049 14.393 -2.415 1.00 64.94 83 LEU A O 1
ATOM 637 N N . THR A 1 84 ? -1.827 14.724 -1.282 1.00 62.59 84 THR A N 1
ATOM 638 C CA . THR A 1 84 ? -2.600 14.943 -2.520 1.00 62.59 84 THR A CA 1
ATOM 639 C C . THR A 1 84 ? -2.074 16.105 -3.367 1.00 62.59 84 THR A C 1
ATOM 641 O O . THR A 1 84 ? -2.182 16.049 -4.590 1.00 62.59 84 THR A O 1
ATOM 644 N N . THR A 1 85 ? -1.459 17.120 -2.753 1.00 58.97 85 THR A N 1
ATOM 645 C CA . THR A 1 85 ? -0.893 18.274 -3.467 1.00 58.97 85 THR A CA 1
ATOM 646 C C . THR A 1 85 ? 0.543 18.047 -3.947 1.00 58.97 85 THR A C 1
ATOM 648 O O . THR A 1 85 ? 0.895 18.521 -5.026 1.00 58.97 85 THR A O 1
ATOM 651 N N . ASN A 1 86 ? 1.361 17.294 -3.202 1.00 56.88 86 ASN A N 1
ATOM 652 C CA . ASN A 1 86 ? 2.798 17.139 -3.472 1.00 56.88 86 ASN A CA 1
ATOM 653 C C . ASN A 1 86 ? 3.237 15.724 -3.897 1.00 56.88 86 ASN A C 1
ATOM 655 O O . ASN A 1 86 ? 4.426 15.483 -4.120 1.00 56.88 86 ASN A O 1
ATOM 659 N N . PHE A 1 87 ? 2.316 14.764 -4.030 1.00 61.78 87 PHE A N 1
ATOM 660 C C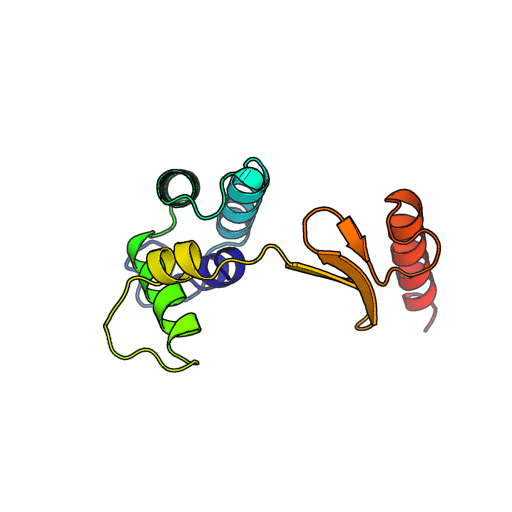A . PHE A 1 87 ? 2.661 13.377 -4.343 1.00 61.78 87 PHE A CA 1
ATOM 661 C C . PHE A 1 87 ? 3.165 13.217 -5.781 1.00 61.78 87 PHE A C 1
ATOM 663 O O . PHE A 1 87 ? 2.401 13.133 -6.743 1.00 61.78 87 PHE A O 1
ATOM 670 N N . LYS A 1 88 ? 4.487 13.096 -5.917 1.00 60.59 88 LYS A N 1
ATOM 671 C CA . LYS A 1 88 ? 5.142 12.607 -7.133 1.00 60.59 88 LYS A CA 1
ATOM 672 C C . LYS A 1 88 ? 5.411 11.112 -6.994 1.00 60.59 88 LYS A C 1
ATOM 674 O O . LYS A 1 88 ? 6.081 10.678 -6.062 1.00 60.59 88 LYS A O 1
ATOM 679 N N . ARG A 1 89 ? 4.915 10.314 -7.946 1.00 60.38 89 ARG A N 1
ATOM 680 C CA . ARG A 1 89 ? 5.207 8.875 -8.046 1.00 60.38 89 ARG A CA 1
ATOM 681 C C . ARG A 1 89 ? 6.628 8.665 -8.566 1.00 60.38 89 ARG A C 1
ATOM 683 O O . ARG A 1 89 ? 6.819 8.408 -9.753 1.00 60.38 89 ARG A O 1
ATOM 690 N N . ASN A 1 90 ? 7.609 8.789 -7.679 1.00 57.03 90 ASN A N 1
ATOM 691 C CA . ASN A 1 90 ? 8.953 8.280 -7.904 1.00 57.03 90 ASN A CA 1
ATOM 692 C C . ASN A 1 90 ? 9.187 7.062 -6.997 1.00 57.03 90 ASN A C 1
ATOM 694 O O . ASN A 1 90 ? 8.652 6.954 -5.894 1.00 57.03 90 ASN A O 1
ATOM 698 N N . THR A 1 91 ? 9.898 6.058 -7.489 1.00 63.59 91 THR A N 1
ATOM 699 C CA 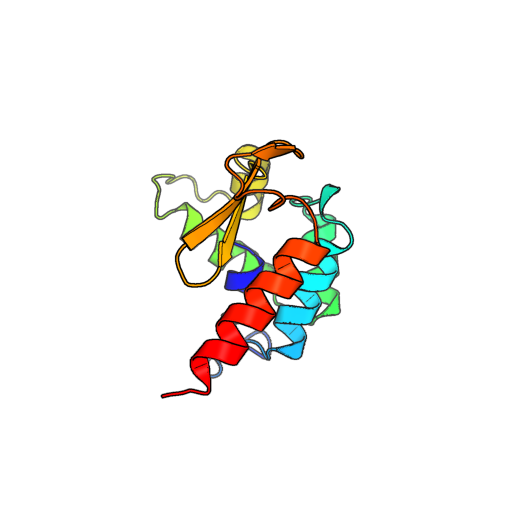. THR A 1 91 ? 10.281 4.899 -6.679 1.00 63.59 91 THR A CA 1
ATOM 700 C C . THR A 1 91 ? 11.645 4.427 -7.125 1.00 63.59 91 THR A C 1
ATOM 702 O O . THR A 1 91 ? 11.837 4.071 -8.284 1.00 63.59 91 THR A O 1
ATOM 705 N N . THR A 1 92 ? 12.588 4.412 -6.196 1.00 70.12 92 THR A N 1
ATOM 706 C CA . THR A 1 92 ? 13.919 3.855 -6.414 1.00 70.12 92 THR A CA 1
ATOM 707 C C . THR A 1 92 ? 13.890 2.384 -6.028 1.00 70.12 92 THR A C 1
ATOM 709 O O . THR A 1 92 ? 13.608 2.049 -4.879 1.00 70.12 92 THR A O 1
ATOM 712 N N . LEU A 1 93 ? 14.175 1.499 -6.978 1.00 72.31 93 LEU A N 1
ATOM 713 C CA . LEU A 1 93 ? 14.447 0.097 -6.699 1.00 72.31 93 LEU A CA 1
ATOM 714 C C . LEU A 1 93 ? 15.938 -0.030 -6.399 1.00 72.31 93 LEU A C 1
ATOM 716 O O . LEU A 1 93 ? 16.767 0.336 -7.230 1.00 72.31 93 LEU A O 1
ATOM 720 N N . GLY A 1 94 ? 16.276 -0.514 -5.207 1.00 71.19 94 GLY A N 1
ATOM 721 C CA . GLY A 1 94 ? 17.649 -0.782 -4.797 1.00 71.19 94 GLY A CA 1
ATOM 722 C C . GLY A 1 94 ? 17.869 -2.266 -4.526 1.00 71.19 94 GLY A C 1
ATOM 723 O O . GLY A 1 94 ? 16.988 -2.936 -3.993 1.00 71.19 94 GLY A O 1
ATOM 724 N N . ILE A 1 95 ? 19.051 -2.769 -4.869 1.00 70.69 95 ILE A N 1
ATOM 725 C CA . ILE A 1 95 ? 19.506 -4.123 -4.560 1.00 70.69 95 ILE A CA 1
ATOM 726 C C . ILE A 1 95 ? 20.871 -4.014 -3.880 1.00 70.69 95 ILE A C 1
ATOM 728 O O . ILE A 1 95 ? 21.787 -3.404 -4.429 1.00 70.69 95 ILE A O 1
ATOM 732 N N . ASN A 1 96 ? 21.011 -4.617 -2.693 1.00 73.69 96 ASN A N 1
ATOM 733 C CA . ASN A 1 96 ? 22.258 -4.627 -1.916 1.00 73.69 96 ASN A CA 1
ATOM 734 C C . ASN A 1 96 ? 22.875 -3.222 -1.756 1.00 73.69 96 ASN A C 1
ATOM 736 O O . ASN A 1 96 ? 24.020 -2.986 -2.138 1.00 73.69 96 ASN A O 1
ATOM 740 N N . GLU A 1 97 ? 22.059 -2.275 -1.278 1.00 74.69 97 GLU A N 1
ATOM 741 C CA . GLU A 1 97 ? 22.417 -0.860 -1.062 1.00 74.69 97 GLU A CA 1
ATOM 742 C C . GLU A 1 97 ? 22.792 -0.072 -2.332 1.00 74.69 97 GLU A C 1
ATOM 744 O O . GLU A 1 97 ? 23.138 1.106 -2.257 1.00 74.69 97 GLU A O 1
ATOM 749 N N . LYS A 1 98 ? 22.673 -0.677 -3.519 1.00 76.50 98 LYS A N 1
ATOM 750 C CA . LYS A 1 98 ? 22.891 -0.015 -4.809 1.00 76.50 98 LYS A CA 1
ATOM 751 C C . LYS A 1 98 ? 21.569 0.262 -5.501 1.00 76.50 98 LYS A C 1
ATOM 753 O O . LYS A 1 98 ? 20.669 -0.572 -5.485 1.00 76.50 98 LYS A O 1
ATOM 758 N N . ILE A 1 99 ? 21.463 1.415 -6.155 1.00 81.69 99 ILE A N 1
ATOM 759 C CA . ILE A 1 99 ? 20.307 1.741 -6.993 1.00 81.69 99 ILE A CA 1
ATOM 760 C C . ILE A 1 99 ? 20.321 0.820 -8.218 1.00 81.69 99 ILE A C 1
ATOM 762 O O . ILE A 1 99 ? 21.284 0.802 -8.982 1.00 81.69 99 ILE A O 1
ATOM 766 N N . TRP A 1 100 ? 19.256 0.042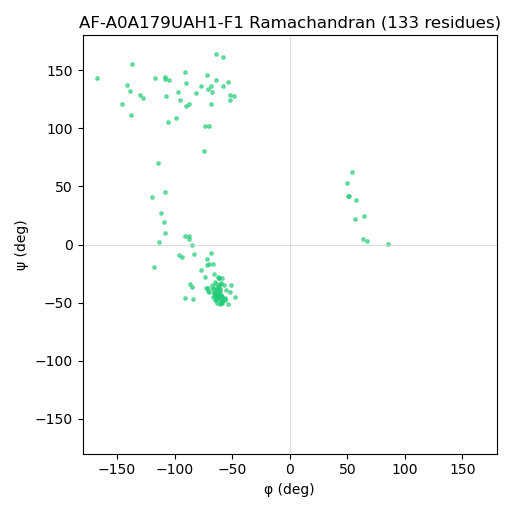 -8.379 1.00 84.62 100 TRP A N 1
ATOM 767 C CA . TRP A 1 100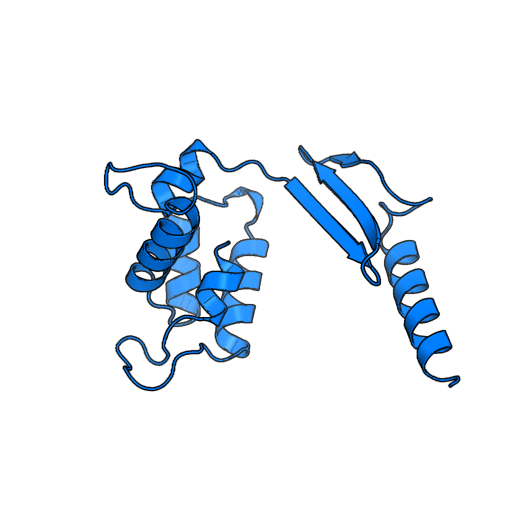 ? 19.062 -0.892 -9.481 1.00 84.62 100 TRP A CA 1
ATOM 768 C C . TRP A 1 100 ? 18.343 -0.241 -10.659 1.00 84.62 100 TRP A C 1
ATOM 770 O O . TRP A 1 100 ? 18.753 -0.428 -11.801 1.00 84.62 100 TRP A O 1
ATOM 780 N N . CYS A 1 101 ? 17.269 0.504 -10.392 1.00 81.75 101 CYS A N 1
ATOM 781 C CA . CYS A 1 101 ? 16.444 1.148 -11.415 1.00 81.75 101 CYS A CA 1
ATOM 782 C C . CYS A 1 101 ? 15.511 2.167 -10.744 1.00 81.75 101 CYS A C 1
ATOM 784 O O . CYS A 1 101 ? 15.022 1.931 -9.636 1.00 81.75 101 CYS A O 1
ATOM 786 N N . ILE A 1 102 ? 15.258 3.307 -11.382 1.00 79.88 102 ILE A N 1
ATOM 787 C CA . ILE A 1 102 ? 14.361 4.350 -10.870 1.00 79.88 102 ILE A CA 1
ATOM 788 C C . ILE A 1 102 ? 13.089 4.341 -11.705 1.00 79.88 102 ILE A C 1
ATOM 790 O O . ILE A 1 102 ? 13.133 4.427 -12.926 1.00 79.88 102 ILE A O 1
ATOM 794 N N . ARG A 1 103 ? 11.927 4.266 -11.061 1.00 77.00 103 ARG A N 1
ATOM 795 C CA . ARG A 1 103 ? 10.637 4.443 -11.725 1.00 77.00 103 ARG A CA 1
ATOM 796 C C . ARG A 1 103 ? 10.150 5.862 -11.500 1.00 77.00 103 ARG A C 1
ATOM 798 O O . ARG A 1 103 ? 9.756 6.205 -10.389 1.00 77.00 103 ARG A O 1
ATOM 805 N N . ASP A 1 104 ? 10.169 6.668 -12.550 1.00 73.06 104 ASP A N 1
ATOM 806 C CA . ASP A 1 104 ? 9.750 8.068 -12.528 1.00 73.06 104 ASP A CA 1
ATOM 807 C C . ASP A 1 104 ? 8.777 8.345 -13.679 1.00 73.06 104 ASP A C 1
ATOM 809 O O . ASP A 1 104 ? 9.030 7.982 -14.832 1.00 73.06 104 ASP A O 1
ATOM 813 N N . GLY A 1 105 ? 7.626 8.945 -13.370 1.00 66.75 105 GLY A N 1
ATOM 814 C CA . GLY A 1 105 ? 6.610 9.276 -14.375 1.00 66.75 105 GLY A CA 1
ATOM 815 C C . GLY A 1 105 ? 6.111 8.066 -15.173 1.00 66.75 105 GLY A C 1
ATOM 816 O O . GLY A 1 105 ? 5.914 8.166 -16.378 1.00 66.75 105 GLY A O 1
ATOM 817 N N . HIS A 1 106 ? 5.943 6.912 -14.516 1.00 68.44 106 HIS A N 1
ATOM 818 C CA . HIS A 1 106 ? 5.582 5.620 -15.128 1.00 68.44 106 HIS A CA 1
ATOM 819 C C . HIS A 1 106 ? 6.638 4.994 -16.054 1.00 68.44 106 HIS A C 1
ATOM 821 O O . HIS A 1 106 ? 6.403 3.905 -16.577 1.00 68.44 106 HIS A O 1
ATOM 827 N N . THR A 1 107 ? 7.810 5.613 -16.189 1.00 76.12 107 THR A N 1
ATOM 828 C CA . THR A 1 107 ? 8.935 5.107 -16.986 1.00 76.12 107 THR A CA 1
ATOM 829 C C . THR A 1 107 ? 10.073 4.628 -16.092 1.00 76.12 107 THR A C 1
ATOM 831 O O . THR A 1 107 ? 10.312 5.201 -15.030 1.00 76.12 107 THR A O 1
ATOM 834 N N . TRP A 1 108 ? 10.762 3.568 -16.509 1.00 82.56 108 TRP A N 1
ATOM 835 C CA . TRP A 1 108 ? 12.010 3.138 -15.887 1.00 82.56 108 TRP A CA 1
ATOM 836 C C . TRP A 1 108 ? 13.166 3.993 -16.426 1.00 82.56 108 TRP A C 1
ATOM 838 O O . TRP A 1 108 ? 13.278 4.201 -17.633 1.00 82.56 108 TRP A O 1
ATOM 848 N N . LYS A 1 109 ? 13.986 4.530 -15.526 1.00 82.88 109 LYS A N 1
ATOM 849 C CA . LYS A 1 109 ? 15.124 5.416 -15.784 1.00 82.88 109 LYS A CA 1
ATOM 850 C C . LYS A 1 109 ? 16.304 4.991 -14.918 1.00 82.88 109 LYS A C 1
ATOM 852 O O . LYS A 1 109 ? 16.111 4.400 -13.858 1.00 82.88 109 LYS A O 1
ATOM 857 N N . ASP A 1 110 ? 17.514 5.320 -15.361 1.00 84.56 110 ASP A N 1
ATOM 858 C CA . ASP A 1 110 ? 18.754 5.085 -14.607 1.00 84.56 110 ASP A CA 1
ATOM 859 C C . ASP A 1 110 ? 18.899 3.633 -14.118 1.00 84.56 110 ASP A C 1
ATOM 861 O O . ASP A 1 110 ? 19.269 3.360 -12.975 1.00 84.56 110 ASP A O 1
ATOM 865 N N . CYS A 1 111 ? 18.551 2.691 -14.995 1.00 85.50 111 CYS A N 1
ATOM 866 C CA . CYS A 1 111 ? 18.544 1.266 -14.691 1.00 85.50 111 CYS A CA 1
ATOM 867 C C . CYS A 1 111 ? 19.881 0.618 -15.035 1.00 85.50 111 CYS A C 1
ATOM 869 O O . CYS A 1 111 ? 20.553 0.999 -15.996 1.00 85.50 111 CYS A O 1
ATOM 871 N N . GLN A 1 112 ? 20.246 -0.403 -14.264 1.00 85.19 112 GLN A N 1
ATOM 872 C CA . GLN A 1 112 ? 21.278 -1.355 -14.665 1.00 85.19 112 GLN A CA 1
ATOM 873 C C . GLN A 1 112 ? 20.893 -2.028 -16.001 1.00 85.19 112 GLN A C 1
ATOM 875 O O . GLN A 1 112 ? 19.721 -1.982 -16.387 1.00 85.19 112 GLN A O 1
ATOM 880 N N . PRO A 1 113 ? 21.840 -2.641 -16.738 1.00 85.25 113 PRO A N 1
ATOM 881 C CA . PRO A 1 113 ? 21.529 -3.332 -17.991 1.00 85.25 113 PRO A CA 1
ATOM 882 C C . PRO A 1 113 ? 20.388 -4.343 -17.806 1.00 85.25 113 PRO A C 1
ATOM 884 O O . PRO A 1 113 ? 20.478 -5.201 -16.932 1.00 85.25 113 PRO A O 1
ATOM 887 N N . HIS A 1 114 ? 19.322 -4.222 -18.606 1.00 83.38 114 HIS A N 1
ATOM 888 C CA . HIS A 1 114 ? 18.085 -5.015 -18.481 1.00 83.38 114 HIS A CA 1
ATOM 889 C C . HIS A 1 114 ? 17.392 -4.917 -17.106 1.00 83.38 114 HIS A C 1
ATOM 891 O O . HIS A 1 114 ? 16.634 -5.804 -16.716 1.00 83.38 114 HIS A O 1
ATOM 897 N N . GLY A 1 115 ? 17.658 -3.857 -16.339 1.00 79.75 115 GLY A N 1
ATOM 898 C CA . GLY A 1 115 ? 17.149 -3.667 -14.979 1.00 79.75 115 GLY A CA 1
ATOM 899 C C . GLY A 1 115 ? 15.656 -3.341 -14.902 1.00 79.75 115 GLY A C 1
ATOM 900 O O . GLY A 1 115 ? 15.073 -3.417 -13.821 1.00 79.75 115 GLY A O 1
ATOM 901 N N . ASP A 1 116 ? 15.038 -3.007 -16.034 1.00 80.44 116 ASP A N 1
ATOM 902 C CA . ASP A 1 116 ? 13.597 -2.835 -16.213 1.00 80.44 116 ASP A CA 1
ATOM 903 C C . ASP A 1 116 ? 12.850 -4.163 -16.452 1.00 80.44 116 ASP A C 1
ATOM 905 O O . ASP A 1 116 ? 11.617 -4.199 -16.401 1.00 80.44 116 ASP A O 1
ATOM 909 N N . GLU A 1 117 ? 13.578 -5.269 -16.643 1.00 86.06 117 GLU A N 1
ATOM 910 C CA . GLU A 1 117 ? 13.029 -6.607 -16.857 1.00 86.06 117 GLU A CA 1
ATOM 911 C C . GLU A 1 117 ? 12.990 -7.423 -15.549 1.00 86.06 117 GLU A C 1
ATOM 913 O O . GLU A 1 117 ? 13.973 -7.543 -14.815 1.00 86.06 117 GLU A O 1
ATOM 918 N N . THR A 1 118 ? 11.842 -8.045 -15.250 1.00 84.75 118 THR A N 1
ATOM 919 C CA . THR A 1 118 ? 11.667 -8.864 -14.034 1.00 84.75 118 THR A CA 1
ATOM 920 C C . THR A 1 118 ? 12.612 -10.075 -13.940 1.00 84.75 118 THR A C 1
ATOM 922 O O . THR A 1 118 ? 13.104 -10.324 -12.840 1.00 84.75 118 THR A O 1
ATOM 925 N N . PRO A 1 119 ? 12.903 -10.831 -15.020 1.00 87.38 119 PRO A N 1
ATOM 926 C CA . PRO A 1 119 ? 13.824 -11.969 -14.943 1.00 87.38 119 PRO A CA 1
ATOM 927 C C . PRO A 1 119 ? 15.228 -11.569 -14.473 1.00 87.38 119 PRO A C 1
ATOM 929 O O . PRO A 1 119 ? 15.760 -12.179 -13.550 1.00 87.38 119 PRO A O 1
ATOM 932 N N . THR A 1 120 ? 15.773 -10.476 -15.013 1.00 87.31 120 THR A N 1
ATOM 933 C CA . THR A 1 120 ? 17.099 -9.955 -14.648 1.00 87.31 120 THR A CA 1
ATOM 934 C C . THR A 1 120 ? 17.184 -9.574 -13.169 1.00 87.31 120 THR A C 1
ATOM 936 O O . THR A 1 120 ? 18.193 -9.827 -12.513 1.00 87.31 120 THR A O 1
ATOM 939 N N . LEU A 1 121 ? 16.105 -9.008 -12.615 1.00 86.00 121 LEU A N 1
ATOM 940 C CA . LEU A 1 121 ? 16.004 -8.702 -11.186 1.00 86.00 121 LEU A CA 1
ATOM 941 C C . LEU A 1 121 ? 16.085 -9.975 -10.327 1.00 86.00 121 LEU A C 1
ATOM 943 O O . LEU A 1 121 ? 16.805 -10.008 -9.329 1.00 86.00 121 LEU A O 1
ATOM 947 N N . VAL A 1 122 ? 15.345 -11.020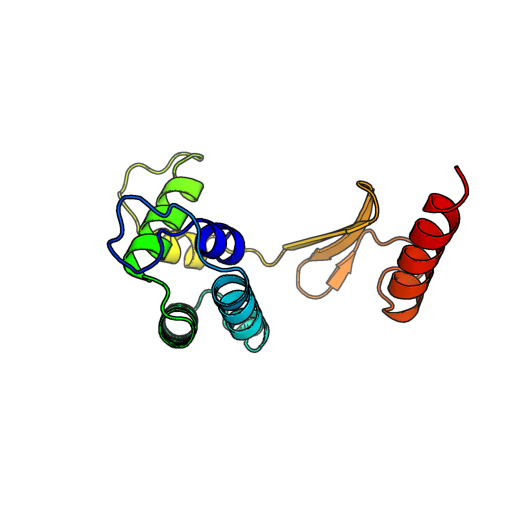 -10.703 1.00 87.06 122 VAL A N 1
ATOM 948 C CA . VAL A 1 122 ? 15.328 -12.295 -9.970 1.00 87.06 122 VAL A CA 1
ATOM 949 C C . VAL A 1 122 ? 16.697 -12.972 -10.026 1.00 87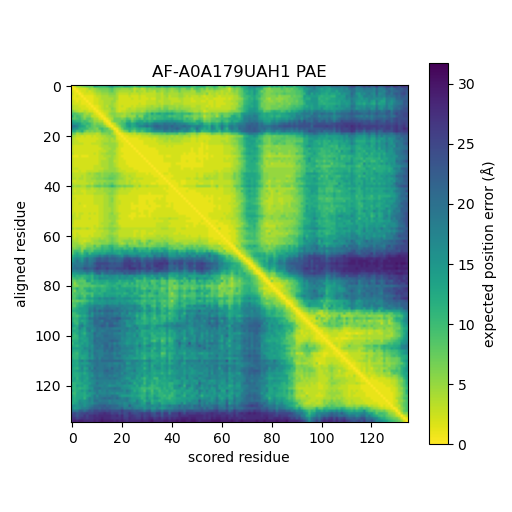.06 122 VAL A C 1
ATOM 951 O O . VAL A 1 122 ? 17.186 -13.448 -8.999 1.00 87.06 122 VAL A O 1
ATOM 954 N N . ASP A 1 123 ? 17.341 -12.969 -11.191 1.00 87.62 123 ASP A N 1
ATOM 955 C CA . ASP A 1 123 ? 18.674 -13.541 -11.376 1.00 87.62 123 ASP A CA 1
ATOM 956 C C . ASP A 1 123 ? 19.728 -12.826 -10.525 1.00 87.62 123 ASP A C 1
ATOM 958 O O . ASP A 1 123 ? 20.544 -13.484 -9.874 1.00 87.62 123 ASP A O 1
ATOM 962 N N . GLU A 1 124 ? 19.682 -11.493 -10.451 1.00 86.44 124 GLU A N 1
ATOM 963 C CA . GLU A 1 124 ? 20.601 -10.723 -9.611 1.00 86.44 124 GLU A CA 1
ATOM 964 C C . GLU A 1 124 ? 20.402 -11.017 -8.117 1.00 86.44 124 GLU A C 1
ATOM 966 O O . GLU A 1 124 ? 21.377 -11.224 -7.390 1.00 86.44 124 GLU A O 1
ATOM 971 N N . ILE A 1 125 ? 19.151 -11.100 -7.650 1.00 86.12 125 ILE A N 1
ATOM 972 C CA . ILE A 1 125 ? 18.842 -11.471 -6.260 1.00 86.12 125 ILE A CA 1
ATOM 973 C C . ILE A 1 125 ? 19.394 -12.869 -5.949 1.00 86.12 125 ILE A C 1
ATOM 975 O O . ILE A 1 125 ? 20.073 -13.056 -4.935 1.00 86.12 125 ILE A O 1
ATOM 979 N N . ASN A 1 126 ? 19.157 -13.839 -6.835 1.00 88.44 126 ASN A N 1
ATOM 980 C CA . ASN A 1 126 ? 19.649 -15.206 -6.676 1.00 88.44 126 ASN A CA 1
ATOM 981 C C . ASN A 1 126 ? 21.182 -15.267 -6.670 1.00 88.44 126 ASN A C 1
ATOM 983 O O . ASN A 1 126 ? 21.765 -15.990 -5.859 1.00 88.44 126 ASN A O 1
ATOM 987 N N . ARG A 1 127 ? 21.852 -14.482 -7.523 1.00 88.06 127 ARG A N 1
ATOM 988 C CA . ARG A 1 127 ? 23.317 -14.376 -7.569 1.00 88.06 127 ARG A CA 1
ATOM 989 C C . ARG A 1 127 ? 23.889 -13.832 -6.261 1.00 88.06 127 ARG A C 1
ATOM 991 O O . ARG A 1 127 ? 24.865 -14.374 -5.740 1.00 88.06 127 ARG A O 1
ATOM 998 N N . LEU A 1 128 ? 23.295 -12.768 -5.722 1.00 87.25 128 LEU A N 1
ATOM 999 C CA . LEU A 1 128 ? 23.718 -12.171 -4.453 1.00 87.25 128 LEU A CA 1
ATOM 1000 C C . LEU A 1 128 ? 23.517 -13.140 -3.287 1.00 87.25 128 LEU A C 1
ATOM 1002 O O . LEU A 1 128 ? 24.411 -13.293 -2.455 1.00 87.25 128 LEU A O 1
ATOM 1006 N N . TYR A 1 129 ? 22.388 -13.847 -3.275 1.00 82.56 129 TYR A N 1
ATOM 1007 C CA . TYR A 1 129 ? 22.109 -14.868 -2.275 1.00 82.56 129 TYR A CA 1
ATOM 1008 C C . TYR A 1 129 ? 23.100 -16.041 -2.356 1.00 82.56 129 TYR A C 1
ATOM 1010 O O . TYR A 1 129 ? 23.696 -16.412 -1.345 1.00 82.56 129 TYR A O 1
ATOM 1018 N N . GLY A 1 130 ? 23.361 -16.575 -3.554 1.00 78.44 130 GLY A N 1
ATOM 1019 C CA . GLY A 1 130 ? 24.302 -17.683 -3.758 1.00 78.44 130 GLY A CA 1
ATOM 1020 C C . GLY A 1 130 ? 25.741 -17.351 -3.346 1.00 78.44 130 GLY A C 1
ATOM 1021 O O . GLY A 1 130 ? 26.429 -18.186 -2.761 1.00 78.44 130 GLY A O 1
ATOM 1022 N N . ASN A 1 131 ? 26.178 -16.109 -3.562 1.00 67.88 131 ASN A N 1
ATOM 1023 C CA . ASN A 1 131 ? 27.498 -15.646 -3.129 1.00 67.88 131 ASN A CA 1
ATOM 1024 C C . ASN A 1 131 ? 27.589 -15.414 -1.611 1.00 67.88 131 ASN A C 1
ATOM 1026 O O . ASN A 1 131 ? 28.666 -15.566 -1.040 1.00 67.88 131 ASN A O 1
ATOM 1030 N N . SER A 1 132 ? 26.477 -15.083 -0.947 1.00 59.31 132 SER A N 1
ATOM 1031 C CA . SER A 1 132 ? 26.442 -14.862 0.507 1.00 59.31 132 SER A CA 1
ATOM 1032 C C . SER A 1 132 ? 26.577 -16.144 1.341 1.00 59.31 132 SER A C 1
ATOM 1034 O O . SER A 1 132 ? 26.935 -16.074 2.511 1.00 59.31 132 SER A O 1
ATOM 1036 N N . GLY A 1 133 ? 26.343 -17.318 0.740 1.00 55.28 133 GLY A N 1
ATOM 1037 C CA . GLY A 1 133 ? 26.510 -18.627 1.385 1.00 55.28 133 GLY A CA 1
ATOM 1038 C C . GLY A 1 133 ? 27.922 -19.222 1.296 1.00 55.28 133 GLY A C 1
ATOM 1039 O O . GLY A 1 133 ? 28.111 -20.370 1.687 1.00 55.28 133 GLY A O 1
ATOM 1040 N N . SER A 1 134 ? 28.895 -18.482 0.750 1.00 51.03 134 SER A N 1
ATOM 1041 C CA . SER A 1 134 ? 30.271 -18.954 0.509 1.00 51.03 134 SER A CA 1
ATOM 1042 C C . SER A 1 134 ? 31.321 -18.268 1.403 1.00 51.03 134 SER A C 1
ATOM 1044 O O . SER A 1 134 ? 32.478 -18.139 1.003 1.00 51.03 134 SER A O 1
ATOM 1046 N N . SER A 1 135 ? 30.944 -17.789 2.592 1.00 45.09 135 SER A N 1
ATOM 1047 C CA . SER A 1 135 ? 31.866 -17.215 3.592 1.00 45.09 135 SER A CA 1
ATOM 1048 C C . SER A 1 135 ? 31.675 -17.844 4.961 1.00 45.09 135 SER A C 1
ATOM 1050 O O . SER A 1 135 ? 30.505 -18.045 5.351 1.00 45.09 135 SER A O 1
#

Nearest PDB structures (foldseek):
  2rn7-assembly1_A  TM=4.020E-01  e=2.228E+00  Shigella flexneri

Sequence (135 aa):
MFMLCAANLPFPPGAQTQNKTPIVRSLGFANCLLASYNKIPERELIEDCSLEFDLDFGALNVYVSRQVDEDDDPDGVSGLALLTTNFKRNTTLGINEKIWCIRDGHTWKDCQPHGDETPTLVDEINRLYGNSGSS